Protein AF-A0A939BH13-F1 (afdb_monomer)

Radius of gyration: 24.51 Å; Cα contacts (8 Å, |Δi|>4): 28; chains: 1; bounding box: 49×15×78 Å

Secondary structure (DSSP, 8-state):
-HHHHHHHHHHHHHHHHHHHHHHHHHHHHHHHHHHHHHHHHHHHHHHHHHHHHHHHHHHHT---GGGGHHHHHHHHHHHHHHHHHHHHHHHHHHH-

Foldseek 3Di:
DVVVVVVVVVVVVVVVVVVVLVVVLVVLLVVLVVLLVVLVVLLVVLVVVVVVVQVVCVVVVNDDPCPSVVSVVSNVVSVVVNVVSVVVNVVSVVVD

pLDDT: mean 83.92, std 15.13, range [51.78, 98.38]

Mean predicted aligned error: 10.31 Å

Structure (mmCIF, N/CA/C/O backbone):
data_AF-A0A939BH13-F1
#
_entry.id   AF-A0A939BH13-F1
#
loop_
_atom_site.group_PDB
_atom_site.id
_atom_site.type_symbol
_atom_site.label_atom_id
_atom_site.label_alt_id
_atom_site.label_comp_id
_atom_site.label_asym_id
_atom_site.label_entity_id
_atom_site.label_seq_id
_atom_site.pdbx_PDB_ins_code
_atom_site.Cartn_x
_atom_site.Cartn_y
_atom_site.Cartn_z
_atom_site.occupancy
_atom_site.B_iso_or_equiv
_atom_site.auth_seq_id
_atom_site.auth_comp_id
_atom_site.auth_asym_id
_atom_site.auth_atom_id
_atom_site.pdbx_PDB_model_num
ATOM 1 N N . MET A 1 1 ? 30.250 -3.987 -52.224 1.00 51.78 1 MET A N 1
ATOM 2 C CA . MET A 1 1 ? 28.820 -4.352 -52.065 1.00 51.78 1 MET A CA 1
ATOM 3 C C . MET A 1 1 ? 28.469 -4.839 -50.658 1.00 51.78 1 MET A C 1
ATOM 5 O O . MET A 1 1 ? 27.328 -4.646 -50.263 1.00 51.78 1 MET A O 1
ATOM 9 N N . ALA A 1 2 ? 29.408 -5.428 -49.900 1.00 59.00 2 ALA A N 1
ATOM 10 C CA . ALA A 1 2 ? 29.179 -5.846 -48.512 1.00 59.00 2 ALA A CA 1
ATOM 11 C C . ALA A 1 2 ? 28.826 -4.669 -47.577 1.00 59.00 2 ALA A C 1
ATOM 13 O O . ALA A 1 2 ? 27.882 -4.776 -46.805 1.00 59.00 2 ALA A O 1
ATOM 14 N N . ASP A 1 3 ? 29.482 -3.515 -47.737 1.00 60.91 3 ASP A N 1
ATOM 15 C CA . ASP A 1 3 ? 29.303 -2.359 -46.839 1.00 60.91 3 ASP A CA 1
ATOM 16 C C . ASP A 1 3 ? 27.883 -1.767 -46.829 1.00 60.91 3 ASP A C 1
ATOM 18 O O . ASP A 1 3 ? 27.450 -1.219 -45.819 1.00 60.91 3 ASP A O 1
ATOM 22 N N . PHE A 1 4 ? 27.127 -1.893 -47.928 1.00 59.03 4 PHE A N 1
ATOM 23 C CA . PHE A 1 4 ? 25.761 -1.362 -48.019 1.00 59.03 4 PHE A CA 1
ATOM 24 C C . PHE A 1 4 ? 24.752 -2.244 -47.271 1.00 59.03 4 PHE A C 1
ATOM 26 O O . PHE A 1 4 ? 23.916 -1.734 -46.530 1.00 59.03 4 PHE A O 1
ATOM 33 N N . PHE A 1 5 ? 24.858 -3.569 -47.416 1.00 60.34 5 PHE A N 1
ATOM 34 C CA . PHE A 1 5 ? 24.027 -4.520 -46.670 1.00 60.34 5 PHE A CA 1
ATOM 35 C C . PHE A 1 5 ? 24.393 -4.552 -45.185 1.00 60.34 5 PHE A C 1
ATOM 37 O O . PHE A 1 5 ? 23.508 -4.692 -44.348 1.00 60.34 5 PHE A O 1
ATOM 44 N N . ASP A 1 6 ? 25.667 -4.348 -44.855 1.00 63.72 6 ASP A N 1
ATOM 45 C CA . ASP A 1 6 ? 26.145 -4.319 -43.474 1.00 63.72 6 ASP A CA 1
ATOM 46 C C . ASP A 1 6 ? 25.684 -3.046 -42.735 1.00 63.72 6 ASP A C 1
ATOM 48 O O . ASP A 1 6 ? 25.233 -3.109 -41.592 1.00 63.72 6 ASP A O 1
ATOM 52 N N . GLN A 1 7 ? 25.681 -1.884 -43.404 1.00 60.28 7 GLN A N 1
ATOM 53 C CA . GLN A 1 7 ? 25.105 -0.648 -42.854 1.00 60.28 7 GLN A CA 1
ATOM 54 C C . GLN A 1 7 ? 23.578 -0.699 -42.737 1.00 60.28 7 GLN A C 1
ATOM 56 O O . GLN A 1 7 ? 23.016 -0.153 -41.788 1.00 60.28 7 GLN A O 1
ATOM 61 N N . LEU A 1 8 ? 22.896 -1.344 -43.687 1.00 60.03 8 LEU A N 1
ATOM 62 C CA . LEU A 1 8 ? 21.442 -1.497 -43.654 1.00 60.03 8 LEU A CA 1
ATOM 63 C C . LEU A 1 8 ? 21.018 -2.507 -42.575 1.00 60.03 8 LEU A C 1
ATOM 65 O O . LEU A 1 8 ? 20.063 -2.250 -41.849 1.00 60.03 8 LEU A O 1
ATOM 69 N N . GLY A 1 9 ? 21.785 -3.586 -42.393 1.00 60.09 9 GLY A N 1
ATOM 70 C CA . GLY A 1 9 ? 21.628 -4.534 -41.289 1.00 60.09 9 GLY A CA 1
ATOM 71 C C . GLY A 1 9 ? 21.857 -3.889 -39.921 1.00 60.09 9 GLY A C 1
ATOM 72 O O . GLY A 1 9 ? 21.043 -4.082 -39.021 1.00 60.09 9 GLY A O 1
ATOM 73 N N . LYS A 1 10 ? 22.893 -3.050 -39.782 1.00 67.31 10 LYS A N 1
ATOM 74 C CA . LYS A 1 10 ? 23.148 -2.270 -38.558 1.00 67.31 10 LYS A CA 1
ATOM 75 C C . LYS A 1 10 ? 22.006 -1.301 -38.253 1.00 67.31 10 LYS A C 1
ATOM 77 O O . LYS A 1 10 ? 21.443 -1.376 -37.174 1.00 67.31 10 LYS A O 1
ATOM 82 N N . LYS A 1 11 ? 21.549 -0.504 -39.227 1.00 60.38 11 LYS A N 1
ATOM 83 C CA . LYS A 1 11 ? 20.413 0.420 -39.030 1.00 60.38 11 LYS A CA 1
ATOM 84 C C . LYS A 1 11 ? 19.099 -0.282 -38.676 1.00 60.38 11 LYS A C 1
ATOM 86 O O . LYS A 1 11 ? 18.332 0.250 -37.883 1.00 60.38 11 LYS A O 1
ATOM 91 N N . VAL A 1 12 ? 18.819 -1.452 -39.256 1.00 59.44 12 VAL A N 1
ATOM 92 C CA . VAL A 1 12 ? 17.618 -2.240 -38.926 1.00 59.44 12 VAL A CA 1
ATOM 93 C C . VAL A 1 12 ? 17.739 -2.882 -37.541 1.00 59.44 12 VAL A C 1
ATOM 95 O O . VAL A 1 12 ? 16.763 -2.888 -36.795 1.00 59.44 12 VAL A O 1
ATOM 98 N N . SER A 1 13 ? 18.926 -3.376 -37.175 1.00 61.09 13 SER A N 1
ATOM 99 C CA . SER A 1 13 ? 19.217 -3.901 -35.835 1.00 61.09 13 SER A CA 1
ATOM 100 C C . SER A 1 13 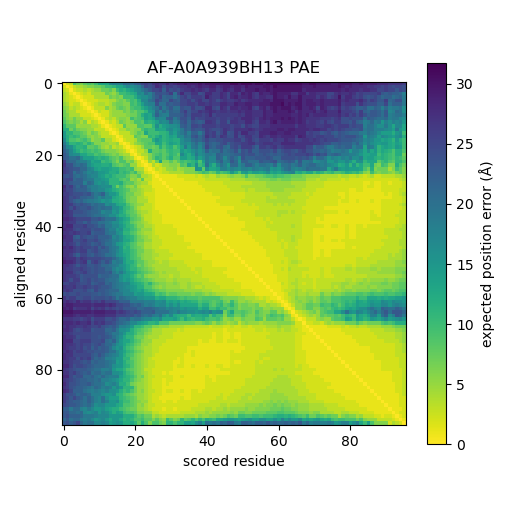? 19.102 -2.815 -34.765 1.00 61.09 13 SER A C 1
ATOM 102 O O . SER A 1 13 ? 18.461 -3.039 -33.741 1.00 61.09 13 SER A O 1
ATOM 104 N N . ASP A 1 14 ? 19.658 -1.631 -35.025 1.00 62.47 14 ASP A N 1
ATOM 105 C CA . ASP A 1 14 ? 19.590 -0.479 -34.126 1.00 62.47 14 ASP A CA 1
ATOM 106 C C . ASP A 1 14 ? 18.127 -0.045 -33.935 1.00 62.47 14 ASP A C 1
ATOM 108 O O . ASP A 1 14 ? 17.656 0.050 -32.802 1.00 62.47 14 ASP A O 1
ATOM 112 N N . LEU A 1 15 ? 17.354 0.052 -35.026 1.00 58.97 15 LEU A N 1
ATOM 113 C CA . LEU A 1 15 ? 15.925 0.386 -34.984 1.00 58.97 15 LEU A CA 1
ATOM 114 C C . LEU A 1 15 ? 15.085 -0.661 -34.226 1.00 58.97 15 LEU A C 1
ATOM 116 O O . LEU A 1 15 ? 14.179 -0.300 -33.476 1.00 58.97 15 LEU A O 1
ATOM 120 N N . ALA A 1 16 ? 15.372 -1.955 -34.396 1.00 56.28 16 ALA A N 1
ATOM 121 C CA . ALA A 1 16 ? 14.701 -3.027 -33.660 1.00 56.28 16 ALA A CA 1
ATOM 122 C C . ALA A 1 16 ? 15.065 -3.012 -32.165 1.00 56.28 16 ALA A C 1
ATOM 124 O O . ALA A 1 16 ? 14.207 -3.265 -31.315 1.00 56.28 16 ALA A O 1
ATOM 125 N N . SER A 1 17 ? 16.317 -2.678 -31.840 1.00 59.62 17 SER A N 1
ATOM 126 C CA . SER A 1 17 ? 16.798 -2.584 -30.463 1.00 59.62 17 SER A CA 1
ATOM 127 C C . SER A 1 17 ? 16.175 -1.402 -29.712 1.00 59.62 17 SER A C 1
ATOM 129 O O . SER A 1 17 ? 15.719 -1.578 -28.581 1.00 59.62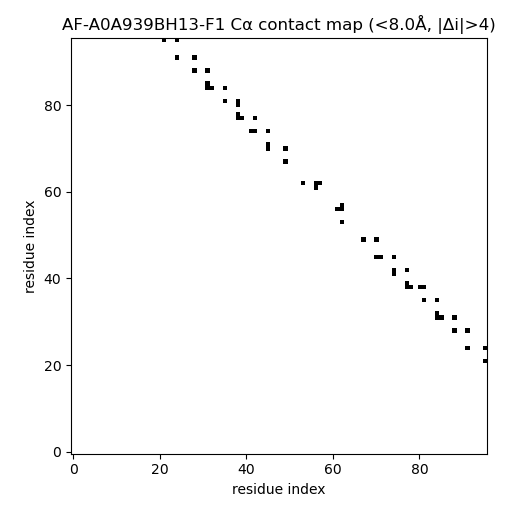 17 SER A O 1
ATOM 131 N N . ASP A 1 18 ? 16.035 -0.245 -30.361 1.00 60.78 18 ASP A N 1
ATOM 132 C CA . ASP A 1 18 ? 15.434 0.954 -29.770 1.00 60.78 18 ASP A CA 1
ATOM 133 C C . ASP A 1 18 ? 13.917 0.805 -29.586 1.00 60.78 18 ASP A C 1
ATOM 135 O O . ASP A 1 18 ? 13.359 1.206 -28.561 1.00 60.78 18 ASP A O 1
ATOM 139 N N . LEU A 1 19 ? 13.229 0.162 -30.537 1.00 54.31 19 LEU A N 1
ATOM 140 C CA . LEU A 1 19 ? 11.787 -0.084 -30.441 1.00 54.31 19 LEU A CA 1
ATOM 141 C C . LEU A 1 19 ? 11.448 -1.133 -29.365 1.00 54.31 19 LEU A C 1
ATOM 143 O O . LEU A 1 19 ? 10.435 -1.005 -28.669 1.00 54.31 19 LEU A O 1
ATOM 147 N N . SER A 1 20 ? 12.305 -2.150 -29.201 1.00 57.06 20 SER A N 1
ATOM 148 C CA . SER A 1 20 ? 12.170 -3.165 -28.149 1.00 57.06 20 SER A CA 1
ATOM 149 C C . SER A 1 20 ? 12.391 -2.575 -26.756 1.00 57.06 20 SER A C 1
ATOM 151 O O . SER A 1 20 ? 11.605 -2.873 -25.857 1.00 57.06 20 SER A O 1
ATOM 153 N N . LYS A 1 21 ? 13.412 -1.723 -26.576 1.00 61.47 21 LYS A N 1
ATOM 154 C CA . LYS A 1 21 ? 13.678 -1.028 -25.303 1.00 61.47 21 LYS A CA 1
ATOM 155 C C . LYS A 1 21 ? 12.500 -0.133 -24.915 1.00 61.47 21 LYS A C 1
ATOM 157 O O . LYS A 1 21 ? 11.848 -0.382 -23.908 1.00 61.47 21 LYS A O 1
ATOM 162 N N . LYS A 1 22 ? 12.065 0.747 -25.826 1.00 64.44 22 LYS A N 1
ATOM 163 C CA . LYS A 1 22 ? 10.920 1.650 -25.609 1.00 64.44 22 LYS A CA 1
ATOM 164 C C . LYS A 1 22 ? 9.605 0.926 -25.266 1.00 64.44 22 LYS A C 1
ATOM 166 O O . LYS A 1 22 ? 8.787 1.435 -24.493 1.00 64.44 22 LYS A O 1
ATOM 171 N N . THR A 1 23 ? 9.369 -0.257 -25.837 1.00 65.56 23 THR A N 1
ATOM 172 C CA . THR A 1 23 ? 8.177 -1.076 -25.538 1.00 65.56 23 THR A CA 1
ATOM 173 C C . THR A 1 23 ? 8.294 -1.800 -24.187 1.00 65.56 23 THR A C 1
ATOM 175 O O . THR A 1 23 ? 7.304 -1.907 -23.461 1.00 65.56 23 THR A O 1
ATOM 178 N N . GLY A 1 24 ? 9.492 -2.265 -23.818 1.00 65.44 24 GLY A N 1
ATOM 179 C CA . GLY A 1 24 ? 9.768 -2.855 -22.504 1.00 65.44 24 GLY A CA 1
ATOM 180 C C . GLY A 1 24 ? 9.585 -1.848 -21.366 1.00 65.44 24 GLY A C 1
ATOM 181 O O . GLY A 1 24 ? 8.821 -2.107 -20.433 1.00 65.44 24 GLY A O 1
ATOM 182 N N . ASP A 1 25 ? 10.175 -0.663 -21.518 1.00 72.19 25 ASP A N 1
ATOM 183 C CA . ASP A 1 25 ? 10.154 0.417 -20.524 1.00 72.19 25 ASP A CA 1
ATOM 184 C C . ASP A 1 25 ? 8.727 0.926 -20.268 1.00 72.19 25 ASP A C 1
ATOM 186 O O . ASP A 1 25 ? 8.307 1.168 -19.132 1.00 72.19 25 ASP A O 1
ATOM 190 N N . THR A 1 26 ? 7.907 1.014 -21.321 1.00 81.88 26 THR A N 1
ATOM 191 C CA . THR A 1 26 ? 6.498 1.418 -21.189 1.00 81.88 26 THR A CA 1
ATOM 192 C C . THR A 1 26 ? 5.645 0.378 -20.463 1.00 81.88 26 THR A C 1
ATOM 194 O O . THR A 1 26 ? 4.779 0.760 -19.667 1.00 81.88 26 THR A O 1
ATOM 197 N N . LEU A 1 27 ? 5.887 -0.921 -20.677 1.00 90.06 27 LEU A N 1
ATOM 198 C CA . LEU A 1 27 ? 5.197 -1.984 -19.944 1.00 90.06 27 LEU A CA 1
ATOM 199 C C . LEU A 1 27 ? 5.598 -1.994 -18.463 1.00 90.06 27 LEU A C 1
ATOM 201 O O . LEU A 1 27 ? 4.736 -2.151 -17.594 1.00 90.06 27 LEU A O 1
ATOM 205 N N . GLU A 1 28 ? 6.882 -1.804 -18.165 1.00 90.94 28 GLU A N 1
ATOM 206 C CA . GLU A 1 28 ? 7.382 -1.726 -16.793 1.00 90.94 28 GLU A CA 1
ATOM 207 C C . GLU A 1 28 ? 6.780 -0.533 -16.037 1.00 90.94 28 GLU A C 1
ATOM 209 O O . GLU A 1 28 ? 6.208 -0.707 -14.956 1.00 90.94 28 GLU A O 1
ATOM 214 N N . VAL A 1 29 ? 6.757 0.654 -16.650 1.00 92.38 29 VAL A N 1
ATOM 215 C CA . VAL A 1 29 ? 6.094 1.839 -16.080 1.00 92.38 29 VAL A CA 1
ATOM 216 C C . VAL A 1 29 ? 4.605 1.586 -15.824 1.00 92.38 29 VAL A C 1
ATOM 218 O O . VAL A 1 29 ? 4.063 2.034 -14.809 1.00 92.38 29 VAL A O 1
ATOM 221 N N . GLN A 1 30 ? 3.903 0.877 -16.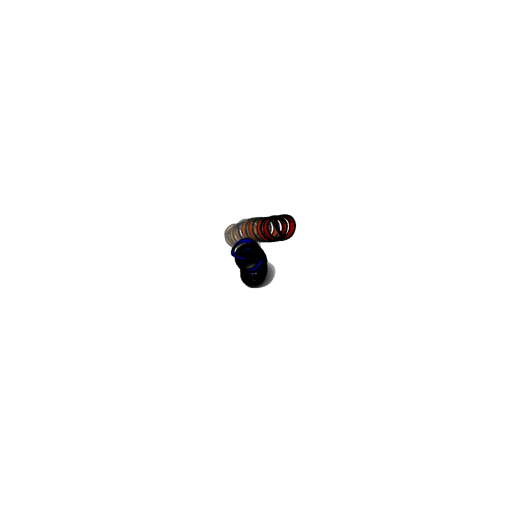714 1.00 93.62 30 GLN A N 1
ATOM 222 C CA . GLN A 1 30 ? 2.495 0.539 -16.485 1.00 93.62 30 GLN A CA 1
ATOM 223 C C . GLN A 1 30 ? 2.298 -0.417 -15.304 1.00 93.62 30 GLN A C 1
ATOM 225 O O . GLN A 1 30 ? 1.360 -0.211 -14.525 1.00 93.62 30 GLN A O 1
ATOM 230 N N . LYS A 1 31 ? 3.177 -1.413 -15.135 1.00 96.06 31 LYS A N 1
ATOM 231 C CA . LYS A 1 31 ? 3.156 -2.319 -13.977 1.00 96.06 31 LYS A CA 1
ATOM 232 C C . LYS A 1 31 ? 3.359 -1.549 -12.673 1.00 96.06 31 LYS A C 1
ATOM 234 O O . LYS A 1 31 ? 2.507 -1.653 -11.792 1.00 96.06 31 LYS A O 1
ATOM 239 N N . LEU A 1 32 ? 4.381 -0.693 -12.599 1.00 96.81 32 LEU A N 1
ATOM 240 C CA . LEU A 1 32 ? 4.654 0.151 -11.427 1.00 96.81 32 LEU A CA 1
ATOM 241 C C . LEU A 1 32 ? 3.466 1.069 -11.095 1.00 96.81 32 LEU A C 1
ATOM 243 O O . LEU A 1 32 ? 3.023 1.153 -9.951 1.00 96.81 32 LEU A O 1
ATOM 247 N N . LYS A 1 33 ? 2.849 1.700 -12.103 1.00 95.88 33 LYS A N 1
ATOM 248 C CA . LYS A 1 33 ? 1.626 2.498 -11.899 1.00 95.88 33 LYS A CA 1
ATOM 249 C C . LYS A 1 33 ? 0.446 1.660 -11.402 1.00 95.88 33 LYS A C 1
ATOM 251 O O . LYS A 1 33 ? -0.416 2.177 -10.692 1.00 95.88 33 LYS A O 1
ATOM 256 N N . SER A 1 34 ? 0.322 0.406 -11.831 1.00 97.88 34 SER A N 1
ATOM 257 C CA . SER A 1 34 ? -0.724 -0.501 -11.344 1.00 97.88 34 SER A CA 1
ATOM 258 C C . SER A 1 34 ? -0.506 -0.851 -9.869 1.00 97.88 34 SER A C 1
ATOM 260 O O . SER A 1 34 ? -1.447 -0.771 -9.076 1.00 97.88 34 SER A O 1
ATOM 262 N N . GLU A 1 35 ? 0.741 -1.139 -9.494 1.00 97.81 35 GLU A N 1
ATOM 263 C CA . GLU A 1 35 ? 1.157 -1.406 -8.116 1.00 97.81 35 GLU A CA 1
ATOM 264 C C . GLU A 1 35 ? 0.871 -0.214 -7.196 1.00 97.81 35 GLU A C 1
ATOM 266 O O . GLU A 1 35 ? 0.148 -0.376 -6.214 1.00 97.81 35 GLU A O 1
ATOM 271 N N . ILE A 1 36 ? 1.278 1.004 -7.584 1.00 97.75 36 ILE A N 1
ATOM 272 C CA . ILE A 1 36 ? 0.965 2.242 -6.845 1.00 97.75 36 ILE A CA 1
ATOM 273 C C . ILE A 1 36 ? -0.544 2.380 -6.607 1.00 97.75 36 ILE A C 1
ATOM 275 O O . ILE A 1 36 ? -0.980 2.679 -5.496 1.00 97.75 36 ILE A O 1
ATOM 279 N N . ARG A 1 37 ? -1.379 2.145 -7.630 1.00 98.25 37 ARG A N 1
ATOM 280 C CA . ARG A 1 37 ? -2.844 2.214 -7.466 1.00 98.25 37 ARG A CA 1
ATOM 281 C C . ARG A 1 37 ? -3.359 1.170 -6.479 1.00 98.25 37 ARG A C 1
ATOM 283 O O . ARG A 1 37 ? -4.322 1.441 -5.767 1.00 98.25 37 ARG A O 1
ATOM 290 N N . SER A 1 38 ? -2.763 -0.019 -6.452 1.00 98.38 38 SER A N 1
ATOM 291 C CA . SER A 1 38 ? -3.127 -1.066 -5.497 1.00 98.38 38 SER A CA 1
ATOM 292 C C . SER A 1 38 ? -2.761 -0.679 -4.064 1.00 98.38 38 SER A C 1
ATOM 294 O O . SER A 1 38 ? -3.612 -0.775 -3.180 1.00 98.38 38 SER A O 1
ATOM 296 N N . LEU A 1 39 ? -1.546 -0.163 -3.856 1.00 98.06 39 LEU A N 1
ATOM 297 C CA . LEU A 1 39 ? -1.065 0.320 -2.560 1.00 98.06 39 LEU A CA 1
ATOM 298 C C . LEU A 1 39 ? -1.935 1.468 -2.031 1.00 98.06 39 LEU A C 1
ATOM 300 O O . LEU A 1 39 ? -2.437 1.380 -0.912 1.00 98.06 39 LEU A O 1
ATOM 304 N N . LYS A 1 40 ? -2.237 2.471 -2.871 1.00 97.56 40 LYS A N 1
ATOM 305 C CA . LYS A 1 40 ? -3.118 3.601 -2.511 1.00 97.56 40 LYS A CA 1
ATOM 306 C C . LYS A 1 40 ? -4.532 3.148 -2.124 1.00 97.56 40 LYS A C 1
ATOM 308 O O . LYS A 1 40 ? -5.105 3.680 -1.179 1.00 97.56 40 LYS A O 1
ATOM 313 N N . ARG A 1 41 ? -5.089 2.126 -2.793 1.00 98.31 41 ARG A N 1
ATOM 314 C CA . ARG A 1 41 ? -6.365 1.508 -2.373 1.00 98.31 41 ARG A CA 1
ATOM 315 C C . ARG A 1 41 ? -6.254 0.776 -1.035 1.00 98.31 41 ARG A C 1
ATOM 317 O O . ARG A 1 41 ? -7.228 0.748 -0.291 1.00 98.31 41 ARG A O 1
ATOM 324 N N . GLY A 1 42 ? -5.102 0.171 -0.741 1.00 97.62 42 GLY A N 1
ATOM 325 C CA . GLY A 1 42 ? -4.788 -0.377 0.580 1.00 97.62 42 GLY A CA 1
ATOM 326 C C . GLY A 1 42 ? -4.890 0.697 1.658 1.00 97.62 42 GLY A C 1
ATOM 327 O O . GLY A 1 42 ? -5.696 0.550 2.568 1.00 97.62 42 GLY A O 1
ATOM 328 N N 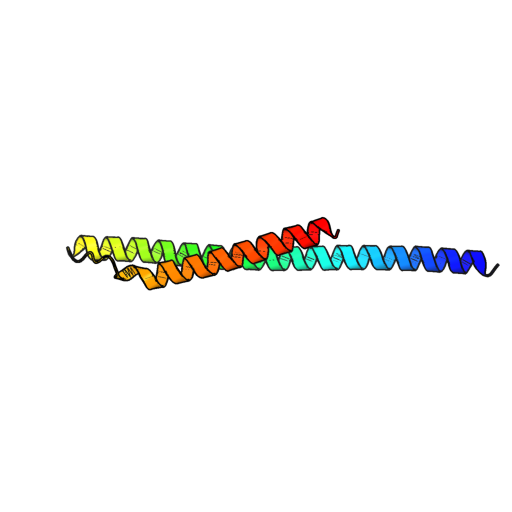. ASN A 1 43 ? -4.185 1.815 1.474 1.00 97.00 43 ASN A N 1
ATOM 329 C CA . ASN A 1 43 ? -4.207 2.935 2.419 1.00 97.00 43 ASN A CA 1
ATOM 330 C C . ASN A 1 43 ? -5.614 3.519 2.583 1.00 97.00 43 ASN A C 1
ATOM 332 O O . ASN A 1 43 ? -6.043 3.781 3.699 1.00 97.00 43 ASN A O 1
ATOM 336 N N . GLN A 1 44 ? -6.380 3.655 1.494 1.00 98.00 44 GLN A N 1
ATOM 337 C CA . GLN A 1 44 ? -7.762 4.137 1.574 1.00 98.00 44 GLN A CA 1
ATOM 338 C C . GLN A 1 44 ? -8.654 3.247 2.453 1.00 98.00 44 GLN A C 1
ATOM 340 O O . GLN A 1 44 ? -9.506 3.772 3.166 1.00 98.00 44 GLN A O 1
ATOM 345 N N . ARG A 1 45 ? -8.479 1.919 2.413 1.00 97.88 45 ARG A N 1
ATOM 346 C CA . ARG A 1 45 ? -9.222 1.004 3.296 1.00 97.88 45 ARG A CA 1
ATOM 347 C C . ARG A 1 45 ? -8.816 1.195 4.751 1.00 97.88 45 ARG A C 1
ATOM 349 O O . ARG A 1 45 ? -9.693 1.386 5.584 1.00 97.88 45 ARG A O 1
ATOM 356 N N . ASP A 1 46 ? -7.517 1.251 5.017 1.00 97.19 46 ASP A N 1
ATOM 357 C CA . ASP A 1 46 ? -7.004 1.415 6.376 1.00 97.19 46 ASP A CA 1
ATOM 358 C C . ASP A 1 46 ? -7.448 2.766 6.975 1.00 97.19 46 ASP A C 1
ATOM 360 O O . ASP A 1 46 ? -7.892 2.807 8.116 1.00 97.19 46 ASP A O 1
ATOM 364 N N . PHE A 1 47 ? -7.471 3.858 6.197 1.00 96.94 47 PHE A N 1
ATOM 365 C CA . PHE A 1 47 ? -8.033 5.143 6.643 1.00 96.94 47 PHE A CA 1
ATOM 366 C C . PHE A 1 47 ? -9.522 5.063 6.998 1.00 96.94 47 PHE A C 1
ATOM 368 O O . PHE A 1 47 ? -9.961 5.667 7.979 1.00 96.94 47 PHE A O 1
ATOM 375 N N . VAL A 1 48 ? -10.314 4.331 6.209 1.00 96.44 48 VAL A N 1
ATOM 376 C CA . VAL A 1 48 ? -11.737 4.113 6.507 1.00 96.44 48 VAL A CA 1
ATOM 377 C C . VAL A 1 48 ? -11.897 3.318 7.801 1.00 96.44 48 VAL A C 1
ATOM 379 O O . VAL A 1 48 ? -12.752 3.661 8.617 1.00 96.44 48 VAL A O 1
ATOM 382 N N . ASP A 1 49 ? -11.081 2.288 8.006 1.00 94.88 49 ASP A N 1
ATOM 383 C CA . ASP A 1 49 ? -11.145 1.443 9.197 1.00 94.88 49 ASP A CA 1
ATOM 384 C C . ASP A 1 49 ? -10.686 2.196 10.455 1.00 94.88 49 ASP A C 1
ATOM 386 O O . ASP A 1 49 ? -11.353 2.103 11.488 1.00 94.88 49 ASP A O 1
ATOM 390 N N . ILE A 1 50 ? -9.656 3.046 10.346 1.00 94.12 50 ILE A N 1
ATOM 391 C CA . ILE A 1 50 ? -9.263 3.999 11.396 1.00 94.12 50 ILE A CA 1
ATOM 392 C C . ILE A 1 50 ? -10.451 4.897 11.757 1.00 94.12 50 ILE A C 1
ATOM 394 O O . ILE A 1 50 ? -10.842 4.972 12.922 1.00 94.12 50 ILE A O 1
ATOM 398 N N . GLY A 1 51 ? -11.0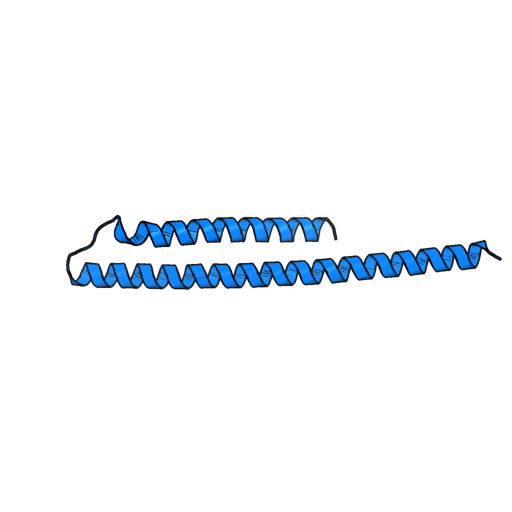68 5.552 10.767 1.00 93.06 51 GLY A N 1
ATOM 399 C CA . GLY A 1 51 ? -12.185 6.469 11.002 1.00 93.06 51 GLY A CA 1
ATOM 400 C C . GLY A 1 51 ? -13.386 5.793 11.669 1.00 93.06 51 GLY A C 1
ATOM 401 O O . GLY A 1 51 ? -13.962 6.341 12.612 1.00 93.06 51 GLY A O 1
ATOM 402 N N . LYS A 1 52 ? -13.738 4.579 11.229 1.00 94.19 52 LYS A N 1
ATOM 403 C CA . LYS A 1 52 ? -14.799 3.775 11.855 1.00 94.19 52 LYS A CA 1
ATOM 404 C C . LYS A 1 52 ? -14.458 3.418 13.295 1.00 94.19 52 LYS A C 1
ATOM 406 O O . LYS A 1 52 ? -15.291 3.617 14.174 1.00 94.19 52 LYS A O 1
ATOM 411 N N . SER A 1 53 ? -13.244 2.933 13.544 1.00 91.31 53 SER A N 1
ATOM 412 C CA . SER A 1 53 ? -12.844 2.497 14.880 1.00 91.31 53 SER A CA 1
ATOM 413 C C . SER A 1 53 ? -12.799 3.661 15.874 1.00 91.31 53 SER A C 1
ATOM 415 O O . SER A 1 53 ? -13.281 3.530 16.999 1.00 91.31 53 SER A O 1
ATOM 417 N N . VAL A 1 54 ? -12.319 4.833 15.442 1.00 91.62 54 VAL A N 1
ATOM 418 C CA . VAL A 1 54 ? -12.365 6.066 16.244 1.00 91.62 54 VAL A CA 1
ATOM 419 C C . VAL A 1 54 ? -13.806 6.444 16.587 1.00 91.62 54 VAL A C 1
ATOM 421 O O . VAL A 1 54 ? -14.105 6.720 17.749 1.00 91.62 54 VAL A O 1
ATOM 424 N N . TYR A 1 55 ? -14.716 6.426 15.608 1.00 92.38 55 TYR A N 1
ATOM 425 C CA . TYR A 1 55 ? -16.121 6.759 15.848 1.00 92.38 55 TYR A CA 1
ATOM 426 C C . TYR A 1 55 ? -16.801 5.768 16.803 1.00 92.38 55 TYR A C 1
ATOM 428 O O . TYR A 1 55 ? -17.464 6.180 17.754 1.00 92.38 55 TYR A O 1
ATOM 436 N N . GLU A 1 56 ? -16.598 4.463 16.613 1.00 91.81 56 GLU A N 1
ATOM 437 C CA . GLU A 1 56 ? -17.142 3.434 17.505 1.00 91.81 56 GLU A CA 1
ATOM 438 C C . GLU A 1 56 ? -16.667 3.625 18.951 1.00 91.81 56 GLU A C 1
ATOM 440 O O . GLU A 1 56 ? -17.476 3.581 19.881 1.00 91.81 56 GLU A O 1
ATOM 445 N N . LYS A 1 57 ? -15.378 3.903 19.157 1.00 90.12 57 LYS A N 1
ATOM 446 C CA . LYS A 1 57 ? -14.816 4.140 20.496 1.00 90.12 57 LYS A CA 1
ATOM 447 C C . LYS A 1 57 ? -15.304 5.435 21.116 1.00 90.12 57 LYS A C 1
ATOM 449 O O . LYS A 1 57 ? -15.609 5.457 22.307 1.00 90.12 57 LYS A O 1
ATOM 454 N N . PHE A 1 58 ? -15.461 6.486 20.313 1.00 90.56 58 PHE A N 1
ATOM 455 C CA . PHE A 1 58 ? -16.085 7.730 20.753 1.00 90.56 58 PHE A CA 1
ATOM 456 C C . PHE A 1 58 ? -17.491 7.480 21.310 1.00 90.56 58 PHE A C 1
ATOM 458 O O . PHE A 1 58 ? -17.794 7.917 22.417 1.00 90.56 58 PHE A O 1
ATOM 465 N N . THR A 1 59 ? -18.329 6.710 20.603 1.00 93.81 59 THR A N 1
ATOM 466 C CA . THR A 1 59 ? -19.704 6.426 21.062 1.00 93.81 59 THR A CA 1
ATOM 467 C C . THR A 1 59 ? -19.772 5.642 22.374 1.00 93.81 59 THR A C 1
ATOM 469 O O . THR A 1 59 ? -20.776 5.721 23.078 1.00 93.81 59 THR A O 1
ATOM 472 N N . LYS A 1 60 ? -18.708 4.911 22.721 1.00 93.19 60 LYS A N 1
ATOM 473 C CA . LYS A 1 60 ? -18.590 4.133 23.962 1.00 93.19 60 LYS A CA 1
ATOM 474 C C . LYS A 1 60 ? -17.830 4.865 25.068 1.00 93.19 60 LYS A C 1
ATOM 476 O O . LYS A 1 60 ? -17.769 4.363 26.184 1.00 93.19 60 LYS A O 1
ATOM 481 N N . ASN A 1 61 ? -17.290 6.051 24.779 1.00 88.56 61 ASN A N 1
ATOM 482 C CA . ASN A 1 61 ? -16.401 6.796 25.669 1.00 88.56 61 ASN A CA 1
ATOM 483 C C . ASN A 1 61 ? -15.092 6.032 26.002 1.00 88.56 61 ASN A C 1
ATOM 485 O O . ASN A 1 61 ? -14.565 6.141 27.106 1.00 88.56 61 ASN A O 1
ATOM 489 N N . GLU A 1 62 ? -14.576 5.259 25.036 1.00 87.56 62 GLU A N 1
ATOM 490 C CA . GLU A 1 62 ? -13.431 4.330 25.160 1.00 87.56 62 GLU A CA 1
ATOM 491 C C . GLU A 1 62 ? -12.269 4.680 24.204 1.00 87.56 62 GLU A C 1
ATOM 493 O O . GLU A 1 62 ? -11.577 3.798 23.696 1.00 87.56 62 GLU A O 1
ATOM 498 N N . ILE A 1 63 ? -12.057 5.957 23.881 1.00 78.75 63 ILE A N 1
ATOM 499 C CA . ILE A 1 63 ? -10.951 6.338 22.986 1.00 78.75 63 ILE A CA 1
ATOM 500 C C . ILE A 1 63 ? -9.608 6.076 23.686 1.00 78.75 63 ILE A C 1
ATOM 502 O O . ILE A 1 63 ? -9.351 6.641 24.748 1.00 78.75 63 ILE A O 1
ATOM 506 N N . GLN A 1 64 ? -8.747 5.256 23.073 1.00 77.38 64 GLN A N 1
ATOM 507 C CA . GLN A 1 64 ? -7.344 5.092 23.462 1.00 77.38 64 GLN A CA 1
ATOM 508 C C . GLN A 1 64 ? -6.417 5.361 22.268 1.00 77.38 64 GLN A C 1
ATOM 510 O O . GLN A 1 64 ? -6.711 4.974 21.136 1.00 77.38 64 GLN A O 1
ATOM 515 N N . ASP A 1 65 ? -5.270 5.990 22.533 1.00 69.75 65 ASP A N 1
ATOM 516 C CA . ASP A 1 65 ? -4.341 6.468 21.495 1.00 69.75 65 ASP A CA 1
ATOM 517 C C . ASP A 1 65 ? -3.607 5.339 20.743 1.00 69.75 65 ASP A C 1
ATOM 519 O O . ASP A 1 65 ? -3.184 5.516 19.603 1.00 69.75 65 ASP A O 1
ATOM 523 N N . MET A 1 66 ? -3.466 4.157 21.350 1.00 77.88 66 MET A N 1
ATOM 524 C CA . MET A 1 66 ? -2.616 3.075 20.820 1.00 77.88 66 MET A CA 1
ATOM 525 C C . MET A 1 66 ? -3.316 2.169 19.799 1.00 77.88 66 MET A C 1
ATOM 527 O O . MET A 1 66 ? -2.678 1.355 19.134 1.00 77.88 66 MET A O 1
ATOM 531 N N . ASP A 1 67 ? -4.630 2.295 19.657 1.00 76.81 67 ASP A N 1
ATOM 532 C CA . ASP A 1 67 ? -5.449 1.292 18.982 1.00 76.81 67 ASP A CA 1
ATOM 533 C C . ASP A 1 67 ? -5.317 1.269 17.452 1.00 76.81 67 ASP A C 1
ATOM 535 O O . ASP A 1 67 ? -5.732 0.307 16.807 1.00 76.81 67 ASP A O 1
ATOM 539 N N . MET A 1 68 ? -4.753 2.328 16.868 1.00 84.69 68 MET A N 1
ATOM 540 C CA . MET A 1 68 ? -4.624 2.495 15.416 1.00 84.69 68 MET A CA 1
ATOM 541 C C . MET A 1 68 ? -3.184 2.362 14.921 1.00 84.69 68 MET A C 1
ATOM 543 O O . MET A 1 68 ? -2.955 2.434 13.715 1.00 84.69 68 MET A O 1
ATOM 547 N N . ILE A 1 69 ? -2.216 2.148 15.821 1.00 90.62 69 ILE A N 1
ATOM 548 C CA . ILE A 1 69 ? -0.783 2.151 15.485 1.00 90.62 69 ILE A CA 1
ATOM 549 C C . ILE A 1 69 ? -0.473 1.147 14.379 1.00 90.62 69 ILE A C 1
ATOM 551 O O . ILE A 1 69 ? 0.146 1.514 13.389 1.00 90.62 69 ILE A O 1
ATOM 555 N N . ALA A 1 70 ? -0.992 -0.078 14.478 1.00 91.94 70 ALA A N 1
ATOM 556 C CA . ALA A 1 70 ? -0.747 -1.106 13.469 1.00 91.94 70 ALA A CA 1
ATOM 557 C C . ALA A 1 70 ? -1.258 -0.715 12.065 1.00 91.94 70 ALA A C 1
ATOM 559 O O . ALA A 1 70 ? -0.634 -1.060 11.062 1.00 91.94 70 ALA A O 1
ATOM 560 N N . LEU A 1 71 ? -2.381 0.012 11.976 1.00 93.25 71 LEU A N 1
ATOM 561 C CA . LEU A 1 71 ? -2.904 0.512 10.699 1.00 93.25 71 LEU A CA 1
ATOM 562 C C . LEU A 1 71 ? -2.053 1.675 10.174 1.00 93.25 71 LEU A C 1
ATOM 564 O O . LEU A 1 71 ? -1.755 1.719 8.983 1.00 93.25 71 LEU A O 1
ATOM 568 N N . CYS A 1 72 ? -1.609 2.576 11.055 1.00 94.62 72 CYS A N 1
ATOM 569 C CA . CYS A 1 72 ? -0.706 3.669 10.697 1.00 94.62 72 CYS A CA 1
ATOM 570 C C . CYS A 1 72 ? 0.651 3.156 10.187 1.00 94.62 72 CYS A C 1
ATOM 572 O O . CYS A 1 72 ? 1.090 3.578 9.122 1.00 94.62 72 CYS A O 1
ATOM 574 N N . GLU A 1 73 ? 1.270 2.195 10.876 1.00 96.06 73 GLU A N 1
ATOM 575 C CA . GLU A 1 73 ? 2.527 1.554 10.455 1.00 96.06 73 GLU A CA 1
ATOM 576 C C . GLU A 1 73 ? 2.372 0.838 9.102 1.00 96.06 73 GLU A C 1
ATOM 578 O O . GLU A 1 73 ? 3.262 0.868 8.248 1.00 96.06 73 GLU A O 1
ATOM 583 N N . ALA A 1 74 ? 1.220 0.199 8.867 1.00 96.81 74 ALA A N 1
ATOM 584 C CA . ALA A 1 74 ? 0.927 -0.426 7.582 1.00 96.81 74 ALA A CA 1
ATOM 585 C C . ALA A 1 74 ? 0.802 0.604 6.448 1.00 96.81 74 ALA A C 1
ATOM 587 O O . ALA A 1 74 ? 1.278 0.340 5.341 1.00 96.81 74 ALA A O 1
ATOM 588 N N . ILE A 1 75 ? 0.180 1.760 6.707 1.00 97.38 75 ILE A N 1
ATOM 589 C CA . ILE A 1 75 ? 0.082 2.872 5.751 1.00 97.38 75 ILE A CA 1
ATOM 590 C C . ILE A 1 75 ? 1.472 3.433 5.446 1.00 97.38 75 ILE A C 1
ATOM 592 O O . ILE A 1 75 ? 1.832 3.499 4.272 1.00 97.38 75 ILE A O 1
ATOM 596 N N . GLU A 1 76 ? 2.272 3.736 6.472 1.00 97.81 76 GLU A N 1
ATOM 597 C CA . GLU A 1 76 ? 3.636 4.267 6.332 1.00 97.81 76 GLU A CA 1
ATOM 598 C C . GLU A 1 76 ? 4.499 3.353 5.456 1.00 97.81 76 GLU A C 1
ATOM 600 O O . GLU A 1 76 ? 5.082 3.783 4.459 1.00 97.81 76 GLU A O 1
ATOM 605 N N . LYS A 1 77 ? 4.471 2.044 5.726 1.00 98.12 77 LYS A N 1
ATOM 606 C CA . LYS A 1 77 ? 5.185 1.058 4.910 1.00 98.12 77 LYS A CA 1
ATOM 607 C C . LYS A 1 77 ? 4.730 1.047 3.448 1.00 98.12 77 LYS A C 1
ATOM 609 O O . LYS A 1 77 ? 5.544 0.802 2.554 1.00 98.12 77 LYS A O 1
ATOM 614 N N . ARG A 1 78 ? 3.436 1.244 3.171 1.00 98.12 78 ARG A N 1
ATOM 615 C CA . ARG A 1 78 ? 2.936 1.323 1.787 1.00 98.12 78 ARG A CA 1
ATOM 616 C C . ARG A 1 78 ? 3.312 2.644 1.127 1.00 98.12 78 ARG A C 1
ATOM 618 O O . ARG A 1 78 ? 3.586 2.626 -0.070 1.00 98.12 78 ARG A O 1
ATOM 625 N N . ASP A 1 79 ? 3.366 3.743 1.870 1.00 97.19 79 ASP A N 1
ATOM 626 C CA . ASP A 1 79 ? 3.819 5.038 1.358 1.00 97.19 79 ASP A CA 1
ATOM 627 C C . ASP A 1 79 ? 5.301 4.987 0.957 1.00 97.19 79 ASP A C 1
ATOM 629 O O . ASP A 1 79 ? 5.631 5.369 -0.166 1.00 97.19 79 ASP A O 1
ATOM 633 N N . GLU A 1 80 ? 6.169 4.364 1.762 1.00 97.56 80 GLU A N 1
ATOM 634 C CA . GLU A 1 80 ? 7.564 4.105 1.365 1.00 97.56 80 GLU A CA 1
ATOM 635 C C . GLU A 1 80 ? 7.668 3.258 0.081 1.00 97.56 80 GLU A C 1
ATOM 637 O O . GLU A 1 80 ? 8.559 3.441 -0.753 1.00 97.56 80 GLU A O 1
ATOM 642 N N . GLN A 1 81 ? 6.786 2.266 -0.081 1.00 97.31 81 GLN A N 1
ATOM 643 C CA . GLN A 1 81 ? 6.751 1.436 -1.289 1.00 97.31 81 GLN A CA 1
ATOM 644 C C . GLN A 1 81 ? 6.281 2.231 -2.508 1.00 9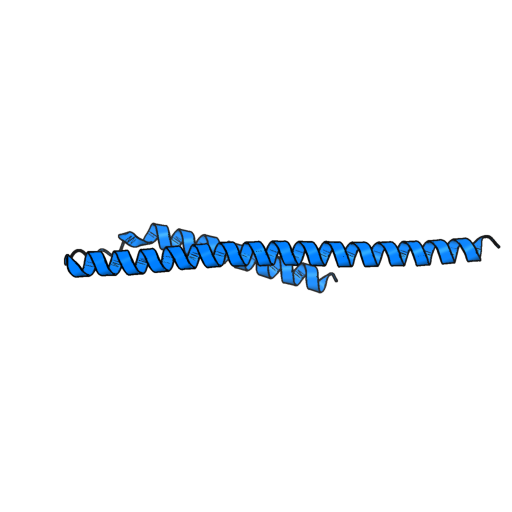7.31 81 GLN A C 1
ATOM 646 O O . GLN A 1 81 ? 6.806 2.027 -3.605 1.00 97.31 81 GLN A O 1
ATOM 651 N N . ILE A 1 82 ? 5.315 3.135 -2.326 1.00 96.94 82 ILE A N 1
ATOM 652 C CA . ILE A 1 82 ? 4.847 4.046 -3.372 1.00 96.94 82 ILE A CA 1
ATOM 653 C C . ILE A 1 82 ? 5.993 4.955 -3.813 1.00 96.94 82 ILE A C 1
ATOM 655 O O . ILE A 1 82 ? 6.247 5.023 -5.013 1.00 96.94 82 ILE A O 1
ATOM 659 N N . GLU A 1 83 ? 6.717 5.569 -2.876 1.00 96.75 83 GLU A N 1
ATOM 660 C CA . GLU A 1 83 ? 7.867 6.432 -3.170 1.00 96.75 83 GLU A CA 1
ATOM 661 C C . GLU A 1 83 ? 8.922 5.683 -3.995 1.00 96.75 83 GLU A C 1
ATOM 663 O O . GLU A 1 83 ? 9.284 6.113 -5.090 1.00 96.75 83 GLU A O 1
ATOM 668 N N . LYS A 1 84 ? 9.310 4.476 -3.565 1.00 97.19 84 LYS A N 1
ATOM 669 C CA . LYS A 1 84 ? 10.246 3.617 -4.314 1.00 97.19 84 LYS A CA 1
ATOM 670 C C . LYS A 1 84 ? 9.747 3.280 -5.724 1.00 97.19 84 LYS A C 1
ATOM 672 O O . LYS A 1 84 ? 10.550 3.155 -6.650 1.00 97.19 84 LYS A O 1
ATOM 677 N N . CYS A 1 85 ? 8.441 3.091 -5.915 1.00 94.00 85 CYS A N 1
ATOM 678 C CA . CYS A 1 85 ? 7.868 2.867 -7.245 1.00 94.00 85 CYS A CA 1
ATOM 679 C C . CYS A 1 85 ? 7.903 4.138 -8.104 1.00 94.00 85 CYS A C 1
ATOM 681 O O . CYS A 1 85 ? 8.190 4.058 -9.299 1.00 94.00 85 CYS A O 1
ATOM 683 N N . GLU A 1 86 ? 7.607 5.297 -7.516 1.00 94.25 86 GLU A N 1
ATOM 684 C CA . GLU A 1 86 ? 7.636 6.594 -8.193 1.00 94.25 86 GLU A CA 1
ATOM 685 C C . GLU A 1 86 ? 9.067 6.957 -8.622 1.00 94.25 86 GLU A C 1
ATOM 687 O O . GLU A 1 86 ? 9.270 7.306 -9.787 1.00 94.25 86 GLU A O 1
ATOM 692 N N . GLU A 1 87 ? 10.068 6.738 -7.765 1.00 94.94 87 GLU A N 1
ATOM 693 C CA . GLU A 1 87 ? 11.490 6.887 -8.104 1.00 94.94 87 GLU A CA 1
ATOM 694 C C . GLU A 1 87 ? 11.912 5.992 -9.276 1.00 94.94 87 GLU A C 1
ATOM 696 O O . GLU A 1 87 ? 12.580 6.451 -10.202 1.00 94.94 87 GLU A O 1
ATOM 701 N N . LYS A 1 88 ? 11.503 4.714 -9.281 1.00 93.31 88 LYS A N 1
ATOM 702 C CA . LYS A 1 88 ? 11.795 3.797 -10.397 1.00 93.31 88 LYS A CA 1
ATOM 703 C C . LYS A 1 88 ? 11.190 4.284 -11.710 1.00 93.31 88 LYS A C 1
ATOM 705 O O . LYS A 1 88 ? 11.847 4.215 -12.742 1.00 93.31 88 LYS A O 1
ATOM 710 N N . ILE A 1 89 ? 9.959 4.800 -11.681 1.00 91.12 89 ILE A N 1
ATOM 711 C CA . ILE A 1 89 ? 9.325 5.379 -12.873 1.00 91.12 89 ILE A CA 1
ATOM 712 C C . ILE A 1 89 ? 10.123 6.583 -13.383 1.00 91.12 89 ILE A C 1
ATOM 714 O O . ILE A 1 89 ? 10.226 6.750 -14.596 1.00 91.12 89 ILE A O 1
ATOM 718 N N . VAL A 1 90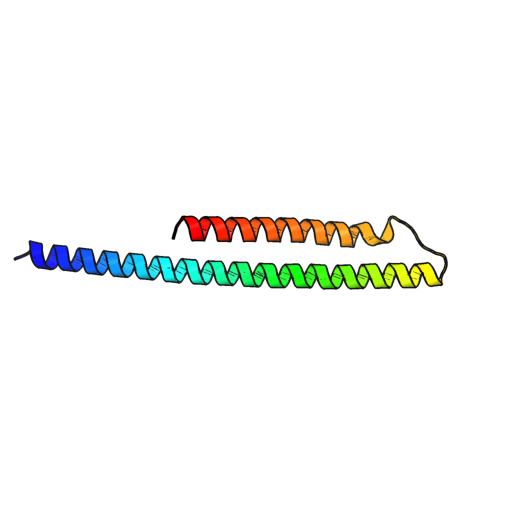 ? 10.643 7.431 -12.489 1.00 91.75 90 VAL A N 1
ATOM 719 C CA . VAL A 1 90 ? 11.489 8.572 -12.875 1.00 91.75 90 VAL A CA 1
ATOM 720 C C . VAL A 1 90 ? 12.766 8.078 -13.551 1.00 91.75 90 VAL A C 1
ATOM 722 O O . VAL A 1 90 ? 13.017 8.490 -14.677 1.00 91.75 90 VAL A O 1
ATOM 725 N N . ARG A 1 91 ? 13.487 7.123 -12.950 1.00 89.69 91 ARG A N 1
ATOM 726 C CA . ARG A 1 91 ? 14.724 6.563 -13.530 1.00 89.69 91 ARG A CA 1
ATOM 727 C C . ARG A 1 91 ? 14.505 5.954 -14.913 1.00 89.69 91 ARG A C 1
ATOM 729 O O . ARG A 1 91 ? 15.205 6.321 -15.844 1.00 89.69 91 ARG A O 1
ATOM 736 N N . ILE A 1 92 ? 13.479 5.113 -15.076 1.00 87.25 92 ILE A N 1
ATOM 737 C CA . ILE A 1 92 ? 13.154 4.516 -16.385 1.00 87.25 92 ILE A CA 1
ATOM 738 C C . ILE A 1 92 ? 12.901 5.613 -17.425 1.00 87.25 92 ILE A C 1
ATOM 740 O O . ILE A 1 92 ? 13.361 5.515 -18.550 1.00 87.25 92 ILE A O 1
ATOM 744 N N . LYS A 1 93 ? 12.190 6.685 -17.060 1.00 80.12 93 LYS A N 1
ATOM 745 C CA . LYS A 1 93 ? 11.923 7.795 -17.986 1.00 80.12 93 LYS A CA 1
ATOM 746 C C . LYS A 1 93 ? 13.149 8.647 -18.308 1.00 80.12 93 LYS A C 1
ATOM 748 O O . LYS A 1 93 ? 13.148 9.267 -19.362 1.00 80.12 93 LYS A O 1
ATOM 753 N N . GLU A 1 94 ? 14.114 8.750 -17.399 1.00 82.44 94 GLU A N 1
ATOM 754 C CA . GLU A 1 94 ? 15.386 9.448 -17.632 1.00 82.44 94 GLU A CA 1
ATOM 755 C C . GLU A 1 94 ? 16.338 8.618 -18.507 1.00 82.44 94 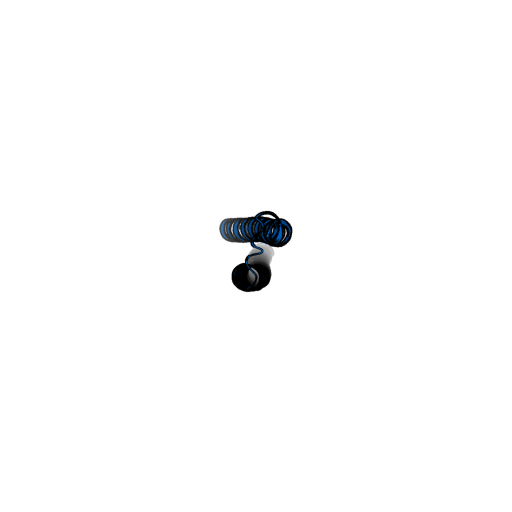GLU A C 1
ATOM 757 O O . GLU A 1 94 ? 17.181 9.184 -19.199 1.00 82.44 94 GLU A O 1
ATOM 762 N N . GLU A 1 95 ? 16.190 7.290 -18.490 1.00 76.19 95 GLU A N 1
ATOM 763 C CA . GLU A 1 95 ? 16.941 6.336 -19.318 1.00 76.19 95 GLU A CA 1
ATOM 764 C C . GLU A 1 95 ? 16.344 6.137 -20.733 1.00 76.19 95 GLU A C 1
ATOM 766 O O . GLU A 1 95 ? 17.016 5.567 -21.596 1.00 76.19 95 GLU A O 1
ATOM 771 N N . MET A 1 96 ? 15.114 6.617 -20.975 1.00 66.00 96 MET A N 1
ATOM 772 C CA . MET A 1 96 ? 14.378 6.573 -22.257 1.00 66.00 96 MET A CA 1
ATOM 773 C C . MET A 1 96 ? 14.668 7.762 -23.179 1.00 66.00 96 MET A C 1
ATOM 775 O O . MET A 1 96 ? 14.670 7.535 -24.413 1.00 66.00 96 MET A O 1
#

Sequence (96 aa):
MADFFDQLGKKVSDLASDLSKKTGDTLEVQKLKSEIRSLKRGNQRDFVDIGKSVYEKFTKNEIQDMDMIALCEAIEKRDEQIEKCEEKIVRIKEEM

S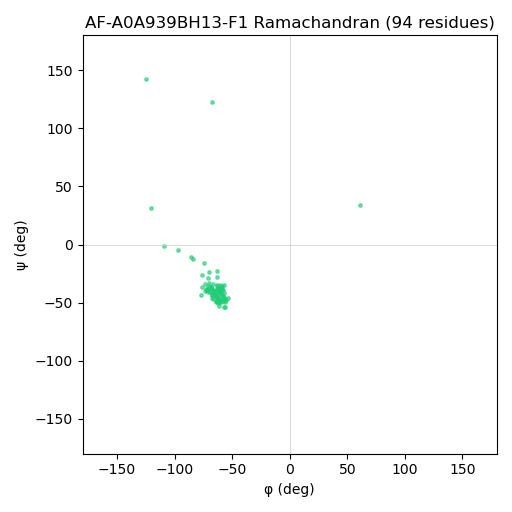olvent-accessible surface area (backbone atoms only — not comparable to full-atom values): 5282 Å² total; per-residue (Å²): 118,66,69,61,57,52,52,50,49,48,54,52,50,52,53,53,51,54,54,51,49,58,52,51,54,52,52,50,45,50,51,43,54,50,51,41,54,52,44,53,52,50,40,54,49,46,52,51,51,48,54,50,52,52,51,57,23,54,79,70,75,59,76,62,90,72,81,48,49,72,54,51,55,52,35,52,56,41,50,55,51,37,50,57,40,52,53,50,47,49,51,56,61,75,76,105

Organism: NCBI:txid1871024

Nearest PDB structures (foldseek):
  8rd2-assembly2_B  TM=6.540E-01  e=1.881E+00  Trypanosoma brucei